Protein AF-A0A383BTV9-F1 (afdb_monomer)

Structure (mmCIF, N/CA/C/O backbone):
data_AF-A0A383BTV9-F1
#
_entry.id   AF-A0A383BTV9-F1
#
loop_
_atom_site.group_PDB
_atom_site.id
_atom_site.type_symbol
_atom_site.label_atom_id
_atom_site.label_alt_id
_atom_site.label_comp_id
_atom_site.label_asym_id
_atom_site.label_entity_id
_atom_site.label_seq_id
_atom_site.pdbx_PDB_ins_code
_atom_site.Cartn_x
_atom_site.Cartn_y
_atom_site.Cartn_z
_atom_site.occupancy
_atom_site.B_iso_or_equiv
_atom_site.auth_seq_id
_atom_site.auth_comp_id
_atom_site.auth_asym_id
_atom_site.auth_atom_id
_atom_site.pdbx_PDB_model_num
ATOM 1 N N . MET A 1 1 ? 6.977 -12.481 -1.414 1.00 75.56 1 MET A N 1
ATOM 2 C CA . MET A 1 1 ? 7.951 -11.672 -0.624 1.00 75.56 1 MET A CA 1
ATOM 3 C C . MET A 1 1 ? 7.206 -10.462 -0.087 1.00 75.56 1 MET A C 1
ATOM 5 O O . MET A 1 1 ? 6.734 -9.660 -0.879 1.00 75.56 1 MET A O 1
ATOM 9 N N . LYS A 1 2 ? 7.064 -10.309 1.237 1.00 85.44 2 LYS A N 1
ATOM 10 C CA . LYS A 1 2 ? 6.234 -9.227 1.798 1.00 85.44 2 LYS A CA 1
ATOM 11 C C . LYS A 1 2 ? 6.865 -7.855 1.564 1.00 85.44 2 LYS A C 1
ATOM 13 O O . LYS A 1 2 ? 7.948 -7.569 2.072 1.00 85.44 2 LYS A O 1
ATOM 18 N N . THR A 1 3 ? 6.152 -6.995 0.845 1.00 93.31 3 THR A N 1
ATOM 19 C CA . THR A 1 3 ? 6.567 -5.619 0.557 1.00 93.31 3 THR A CA 1
ATOM 20 C C . THR A 1 3 ? 5.633 -4.643 1.262 1.00 93.31 3 THR A C 1
ATOM 22 O O . THR A 1 3 ? 4.441 -4.897 1.412 1.00 93.31 3 THR A O 1
ATOM 25 N N . ARG A 1 4 ? 6.162 -3.516 1.750 1.00 94.44 4 ARG A N 1
ATOM 26 C CA . ARG A 1 4 ? 5.332 -2.471 2.365 1.00 94.44 4 ARG A CA 1
ATOM 27 C C . ARG A 1 4 ? 4.340 -1.907 1.352 1.00 94.44 4 ARG A C 1
ATOM 29 O O . ARG A 1 4 ? 4.733 -1.594 0.231 1.00 94.44 4 ARG A O 1
ATOM 36 N N . LEU A 1 5 ? 3.094 -1.713 1.769 1.00 94.38 5 LEU A N 1
ATOM 37 C CA . LEU A 1 5 ? 2.018 -1.222 0.909 1.00 94.38 5 LEU A CA 1
ATOM 38 C C . LEU A 1 5 ? 2.383 0.117 0.250 1.00 94.38 5 LEU A C 1
ATOM 40 O O . LEU A 1 5 ? 2.266 0.247 -0.963 1.00 94.38 5 LEU A O 1
ATOM 44 N N . GLN A 1 6 ? 2.947 1.065 1.006 1.00 95.00 6 GLN A N 1
ATOM 45 C CA . GLN A 1 6 ? 3.394 2.348 0.449 1.00 95.00 6 GLN A CA 1
ATOM 46 C C . GLN A 1 6 ? 4.538 2.222 -0.565 1.00 95.00 6 GLN A C 1
ATOM 48 O O . GLN A 1 6 ? 4.697 3.088 -1.420 1.00 95.00 6 GLN A O 1
ATOM 53 N N . LYS A 1 7 ? 5.344 1.155 -0.473 1.00 94.62 7 LYS A N 1
ATOM 54 C CA . LYS A 1 7 ? 6.377 0.863 -1.467 1.00 94.62 7 LYS A CA 1
ATOM 55 C C . LYS A 1 7 ? 5.733 0.310 -2.736 1.00 94.62 7 LYS A C 1
ATOM 57 O O . LY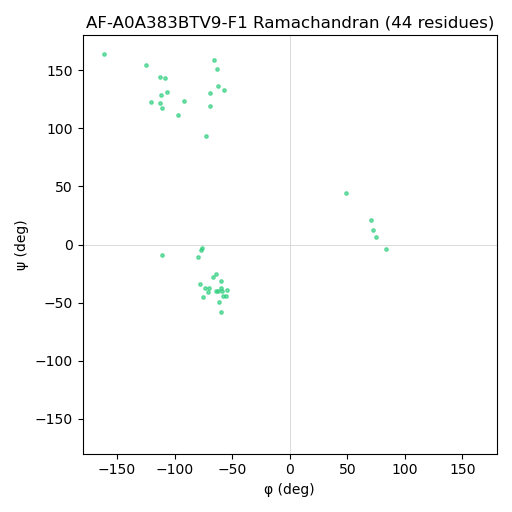S A 1 7 ? 6.044 0.815 -3.798 1.00 94.62 7 LYS A O 1
ATOM 62 N N . VAL A 1 8 ? 4.791 -0.627 -2.623 1.00 94.31 8 VAL A N 1
ATOM 63 C CA . VAL A 1 8 ? 4.064 -1.173 -3.785 1.00 94.31 8 VAL A CA 1
ATOM 64 C C . VAL A 1 8 ? 3.335 -0.075 -4.565 1.00 94.31 8 VAL A C 1
ATOM 66 O O . VAL A 1 8 ? 3.432 -0.025 -5.784 1.00 94.31 8 VAL A O 1
ATOM 69 N N . ILE A 1 9 ? 2.658 0.842 -3.872 1.00 93.88 9 ILE A N 1
ATOM 70 C CA . ILE A 1 9 ? 1.939 1.964 -4.503 1.00 93.88 9 ILE A CA 1
ATOM 71 C C . ILE A 1 9 ? 2.903 2.907 -5.232 1.00 93.88 9 ILE A C 1
ATOM 73 O O . ILE A 1 9 ? 2.601 3.372 -6.329 1.00 93.88 9 ILE A O 1
ATOM 77 N N . ALA A 1 10 ? 4.065 3.173 -4.631 1.00 95.31 10 ALA A N 1
ATOM 78 C CA . ALA A 1 10 ? 5.083 4.020 -5.237 1.00 95.31 10 ALA A CA 1
ATOM 79 C C . ALA A 1 10 ? 5.778 3.353 -6.426 1.00 95.31 10 ALA A C 1
ATOM 81 O O . ALA A 1 10 ? 5.986 4.000 -7.447 1.00 95.31 10 ALA A O 1
ATOM 82 N N . ASP A 1 11 ? 6.086 2.062 -6.316 1.00 94.38 11 ASP A N 1
ATOM 83 C CA . ASP A 1 11 ? 6.696 1.279 -7.391 1.00 94.38 11 ASP A CA 1
ATOM 84 C C . ASP A 1 11 ? 5.720 1.126 -8.581 1.00 94.38 11 ASP A C 1
ATOM 86 O O . ASP A 1 11 ? 6.152 1.074 -9.728 1.00 94.38 11 ASP A O 1
ATOM 90 N N . ALA A 1 12 ? 4.404 1.150 -8.329 1.00 93.62 12 ALA A N 1
ATOM 91 C CA . ALA A 1 12 ? 3.36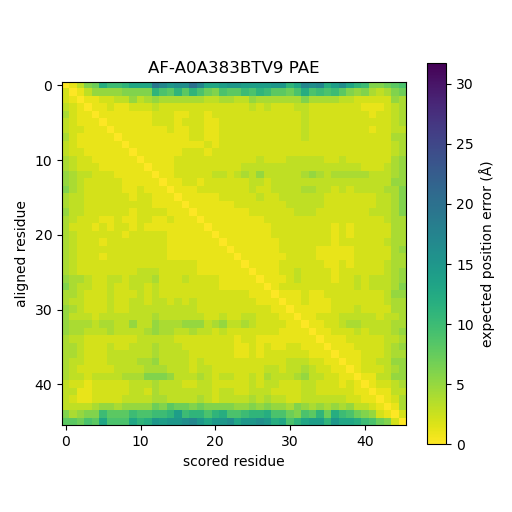0 1.216 -9.357 1.00 93.62 12 ALA A CA 1
ATOM 92 C C . ALA A 1 12 ? 3.176 2.617 -9.983 1.00 93.62 12 ALA A C 1
ATOM 94 O O . ALA A 1 12 ? 2.341 2.782 -10.871 1.00 93.62 12 ALA A O 1
ATOM 95 N N . GLY A 1 13 ? 3.907 3.637 -9.514 1.00 95.50 13 GLY A N 1
ATOM 96 C CA . GLY A 1 13 ? 3.833 5.006 -10.034 1.00 95.50 13 GLY A CA 1
ATOM 97 C C . GLY A 1 13 ? 2.558 5.773 -9.665 1.00 95.50 13 GLY A C 1
ATOM 98 O O . GLY A 1 13 ? 2.307 6.832 -10.232 1.00 95.50 13 GLY A O 1
ATOM 99 N N . LEU A 1 14 ? 1.752 5.267 -8.725 1.00 95.00 14 LEU A N 1
ATOM 100 C CA . LEU A 1 14 ? 0.471 5.882 -8.355 1.00 95.00 14 LEU A CA 1
ATOM 101 C C . LEU A 1 14 ? 0.635 7.106 -7.448 1.00 95.00 14 LEU A C 1
ATOM 103 O O . LEU A 1 14 ? -0.168 8.031 -7.515 1.00 95.00 14 LEU A O 1
ATOM 107 N N . ALA A 1 15 ? 1.637 7.090 -6.569 1.00 96.06 15 ALA A N 1
ATOM 108 C CA . ALA A 1 15 ? 1.905 8.159 -5.611 1.00 96.06 15 ALA A CA 1
ATOM 109 C C . ALA A 1 15 ? 3.341 8.076 -5.086 1.00 96.06 15 ALA A C 1
ATOM 111 O O . ALA A 1 15 ? 3.983 7.029 -5.148 1.00 96.06 15 ALA A O 1
ATOM 112 N N . SER A 1 16 ? 3.846 9.146 -4.470 1.00 96.75 16 SER A N 1
ATOM 113 C CA . SER A 1 16 ? 5.084 9.037 -3.683 1.00 96.75 16 SER A CA 1
ATOM 114 C C . SER A 1 16 ? 4.883 8.138 -2.449 1.00 96.75 16 SER A C 1
ATOM 116 O O . SER A 1 16 ? 3.768 8.000 -1.949 1.00 96.75 16 SER A O 1
ATOM 118 N N . ARG A 1 17 ? 5.957 7.573 -1.869 1.00 94.81 17 ARG A N 1
ATOM 119 C CA . ARG A 1 17 ? 5.844 6.750 -0.639 1.00 94.81 17 ARG A CA 1
ATOM 120 C C . ARG A 1 17 ? 5.135 7.487 0.506 1.00 94.81 17 ARG A C 1
ATOM 122 O O . ARG A 1 17 ? 4.346 6.881 1.217 1.00 94.81 17 ARG A O 1
ATOM 129 N N . ARG A 1 18 ? 5.401 8.788 0.672 1.00 95.50 18 ARG A N 1
ATOM 130 C CA . ARG A 1 18 ? 4.770 9.624 1.711 1.00 95.50 18 ARG A CA 1
ATOM 131 C C . ARG A 1 18 ? 3.292 9.876 1.437 1.00 95.50 18 ARG A C 1
ATOM 133 O O . ARG A 1 18 ? 2.489 9.921 2.359 1.00 95.50 18 ARG A O 1
ATOM 140 N N . GLU A 1 19 ? 2.931 10.060 0.177 1.00 96.75 19 GLU A N 1
ATOM 141 C CA . GLU A 1 19 ? 1.543 10.270 -0.222 1.00 96.75 19 GLU A CA 1
ATOM 142 C C . GLU A 1 19 ? 0.727 8.979 -0.135 1.00 96.75 19 GLU A C 1
ATOM 144 O O . GLU A 1 19 ? -0.390 8.994 0.372 1.00 96.75 19 GLU A O 1
ATOM 149 N N . ALA A 1 20 ? 1.328 7.841 -0.483 1.00 96.75 20 ALA A N 1
ATOM 150 C CA . ALA A 1 20 ? 0.741 6.532 -0.243 1.00 96.75 20 ALA A CA 1
ATOM 151 C C . ALA A 1 20 ? 0.461 6.295 1.252 1.00 96.75 20 ALA A C 1
ATOM 153 O O . ALA A 1 20 ? -0.593 5.773 1.602 1.00 96.75 20 ALA A O 1
ATOM 154 N N . GLU A 1 21 ? 1.355 6.719 2.152 1.00 95.81 21 GLU A N 1
ATOM 155 C CA . GLU A 1 21 ? 1.101 6.677 3.600 1.00 95.81 21 GLU A CA 1
ATOM 156 C C . GLU A 1 21 ? -0.095 7.548 4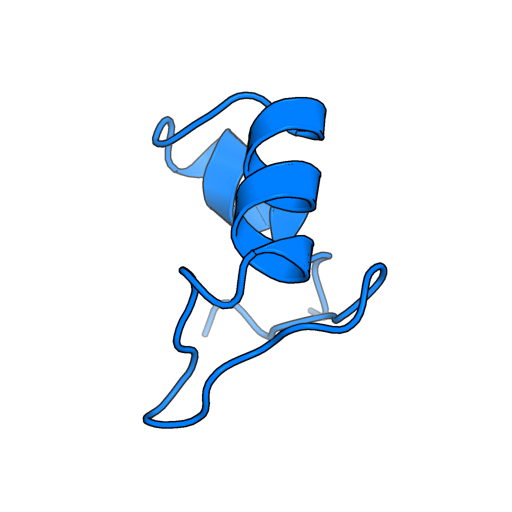.010 1.00 95.81 21 GLU A C 1
ATOM 158 O O . GLU A 1 21 ? -0.920 7.089 4.802 1.00 95.81 21 GLU A O 1
ATOM 163 N N . LYS A 1 22 ? -0.256 8.743 3.422 1.00 97.06 22 LYS A N 1
ATOM 164 C CA . LYS A 1 22 ? -1.445 9.584 3.650 1.00 97.06 22 LYS A CA 1
ATOM 165 C C . LYS A 1 22 ? -2.724 8.891 3.193 1.00 97.06 22 LYS A C 1
ATOM 167 O O . LYS A 1 22 ? -3.665 8.786 3.974 1.00 97.06 22 LYS A O 1
ATOM 172 N N . TRP A 1 23 ? -2.742 8.351 1.976 1.00 96.69 23 TRP A N 1
ATOM 173 C CA . TRP A 1 23 ? -3.902 7.630 1.445 1.00 96.69 23 TRP A CA 1
ATOM 174 C C . TRP A 1 23 ? -4.278 6.421 2.303 1.00 96.69 23 TRP A C 1
ATOM 176 O O . TRP A 1 23 ? -5.465 6.149 2.482 1.00 96.69 23 TRP A O 1
ATOM 186 N N . ILE A 1 24 ? -3.282 5.714 2.852 1.00 95.69 24 ILE A N 1
ATOM 187 C CA . ILE A 1 24 ? -3.512 4.655 3.837 1.00 95.69 24 ILE A CA 1
ATOM 188 C C . ILE A 1 24 ? -4.220 5.263 5.049 1.00 95.69 24 ILE A C 1
ATOM 190 O O . ILE A 1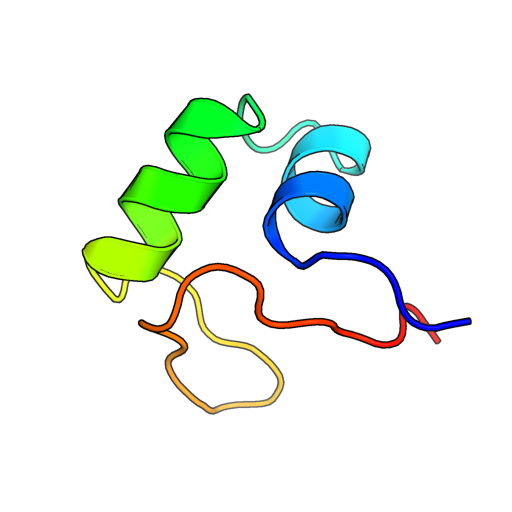 24 ? -5.340 4.867 5.339 1.00 95.69 24 ILE A O 1
ATOM 194 N N . THR A 1 25 ? -3.644 6.264 5.718 1.00 96.69 25 THR A N 1
ATOM 195 C CA . THR A 1 25 ? -4.259 6.850 6.928 1.00 96.69 25 THR A CA 1
ATOM 196 C C . THR A 1 25 ? -5.646 7.455 6.694 1.00 96.69 25 THR A C 1
ATOM 198 O O . THR A 1 25 ? -6.491 7.392 7.580 1.00 96.69 25 THR A O 1
ATOM 201 N N . GLU A 1 26 ? -5.907 7.978 5.496 1.00 97.06 26 GLU A N 1
ATOM 202 C CA . GLU A 1 26 ? -7.203 8.526 5.076 1.00 97.06 26 GLU A CA 1
ATOM 203 C C . GLU A 1 26 ? -8.235 7.437 4.725 1.00 97.06 26 GLU A C 1
ATOM 205 O O . GLU A 1 26 ? -9.385 7.751 4.426 1.00 97.06 26 GLU A O 1
ATOM 210 N N . GLY A 1 27 ? -7.850 6.156 4.728 1.00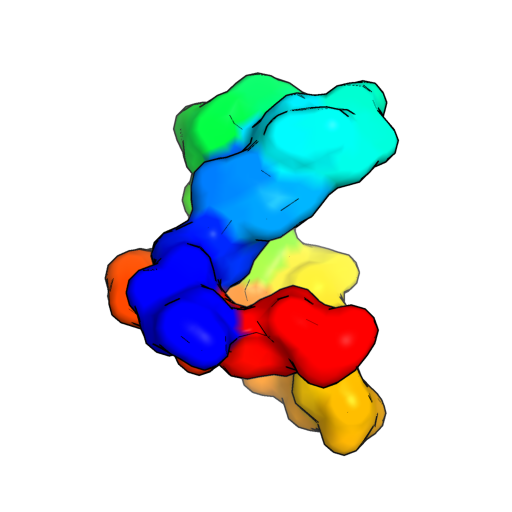 95.75 27 GLY A N 1
ATOM 211 C CA . GLY A 1 27 ? -8.736 5.043 4.377 1.00 95.75 27 GLY A CA 1
ATOM 212 C C . GLY A 1 27 ? -9.090 4.981 2.891 1.00 95.75 27 GLY A C 1
ATOM 213 O O . GLY A 1 27 ? -10.079 4.355 2.514 1.00 95.75 27 GLY A O 1
ATOM 214 N N . ARG A 1 28 ? -8.279 5.603 2.030 1.00 95.31 28 ARG A N 1
ATOM 215 C CA . ARG A 1 28 ? -8.478 5.618 0.572 1.00 95.31 28 ARG A CA 1
ATOM 216 C C . ARG A 1 28 ? -8.021 4.338 -0.119 1.00 95.31 28 ARG A C 1
ATOM 218 O O . ARG A 1 28 ? -8.312 4.143 -1.295 1.00 95.31 28 ARG A O 1
ATOM 225 N N . ILE A 1 29 ? -7.305 3.466 0.589 1.00 94.62 29 ILE A N 1
ATOM 226 C CA . ILE A 1 29 ? -6.714 2.259 0.009 1.00 94.62 29 ILE A CA 1
ATOM 227 C C . ILE A 1 29 ? -7.475 1.018 0.443 1.00 94.62 29 ILE A C 1
ATOM 229 O O . ILE A 1 29 ? -7.706 0.784 1.630 1.00 94.62 29 ILE A O 1
ATOM 233 N N . LYS A 1 30 ? -7.813 0.186 -0.542 1.00 95.00 30 LYS A N 1
ATOM 234 C CA . LYS A 1 30 ? -8.480 -1.099 -0.359 1.00 95.00 30 LYS A CA 1
ATOM 235 C C . LYS A 1 30 ? -7.600 -2.205 -0.933 1.00 95.00 30 LYS A C 1
ATOM 237 O O . LYS A 1 30 ? -7.275 -2.181 -2.114 1.00 95.00 30 LYS A O 1
ATOM 242 N N . VAL A 1 31 ? -7.235 -3.181 -0.110 1.00 92.25 31 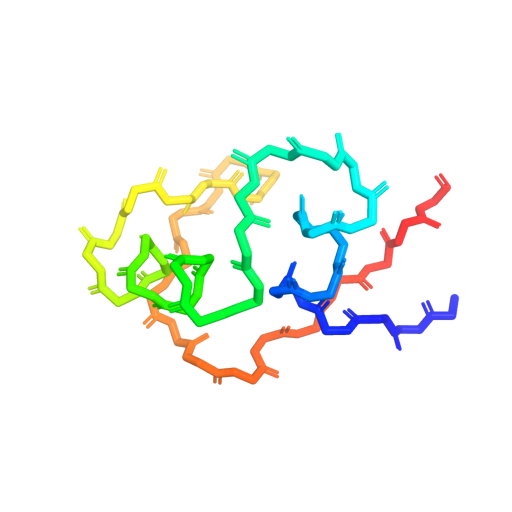VAL A N 1
ATOM 243 C CA . VAL A 1 31 ? -6.474 -4.368 -0.524 1.00 92.25 31 VAL A CA 1
ATOM 244 C C . VAL A 1 31 ? -7.392 -5.574 -0.391 1.00 92.25 31 VAL A C 1
ATOM 246 O O . VAL A 1 31 ? -7.922 -5.824 0.691 1.00 92.25 31 VAL A O 1
ATOM 249 N N . ASN A 1 32 ? -7.618 -6.307 -1.484 1.00 90.69 32 ASN A N 1
ATOM 250 C CA . ASN A 1 32 ? -8.469 -7.507 -1.509 1.00 90.69 32 ASN A CA 1
ATOM 251 C C . ASN A 1 32 ? -9.838 -7.297 -0.843 1.00 90.69 32 ASN A C 1
ATOM 253 O O . ASN A 1 32 ? -10.291 -8.098 -0.027 1.00 90.69 32 ASN A O 1
ATOM 257 N N . GLY A 1 33 ? -10.482 -6.167 -1.129 1.00 92.75 33 GLY A N 1
ATOM 258 C CA . GLY A 1 33 ? -11.799 -5.879 -0.574 1.00 92.75 33 GLY A CA 1
ATOM 259 C C . GLY A 1 33 ? -11.799 -5.262 0.837 1.00 92.75 33 GLY A C 1
ATOM 260 O O . GLY A 1 33 ? -12.867 -4.870 1.307 1.00 92.75 33 GLY A O 1
ATOM 261 N N . LYS A 1 34 ? -10.646 -5.102 1.497 1.00 94.25 34 LYS A N 1
ATOM 262 C CA . LYS A 1 34 ? -10.547 -4.539 2.855 1.00 94.25 34 LYS A CA 1
ATOM 263 C C . LYS A 1 34 ? -9.857 -3.182 2.847 1.00 94.25 34 LYS A C 1
ATOM 265 O O . LYS A 1 34 ? -8.776 -3.044 2.281 1.00 94.25 34 LYS A O 1
ATOM 270 N N . VAL A 1 35 ? -10.482 -2.186 3.474 1.00 95.94 35 VAL A N 1
ATOM 271 C CA . VAL A 1 35 ? -9.876 -0.859 3.647 1.00 95.94 35 VAL A CA 1
ATOM 272 C C . VAL A 1 35 ? -8.709 -0.973 4.624 1.00 95.94 35 VAL A C 1
ATOM 274 O O . VAL A 1 35 ? -8.845 -1.571 5.692 1.00 95.94 35 VAL A O 1
ATOM 277 N N . VAL A 1 36 ? -7.559 -0.423 4.246 1.00 96.06 36 VAL A N 1
ATOM 278 C CA . VAL A 1 36 ? -6.338 -0.439 5.054 1.00 96.06 36 VAL A CA 1
ATOM 279 C C . VAL A 1 36 ? -6.049 0.974 5.527 1.00 96.06 36 VAL A C 1
ATOM 281 O O . VAL A 1 36 ? -5.763 1.845 4.714 1.00 96.06 36 VAL A O 1
ATOM 284 N N . THR A 1 37 ? -6.067 1.172 6.846 1.00 96.56 37 THR A N 1
ATOM 285 C CA . THR A 1 37 ? -5.747 2.459 7.488 1.00 96.56 37 THR A CA 1
ATOM 286 C C . THR A 1 37 ? -4.448 2.462 8.283 1.00 96.56 37 THR A C 1
ATOM 288 O O . THR A 1 37 ? -3.972 3.507 8.723 1.00 96.56 37 THR A O 1
ATOM 291 N N . LYS A 1 38 ? -3.835 1.289 8.468 1.00 95.44 3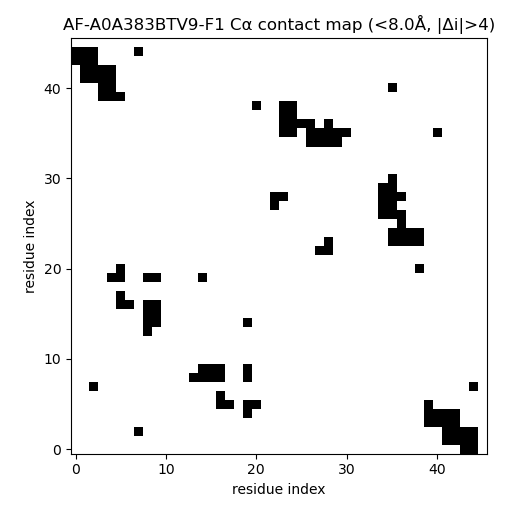8 LYS A N 1
ATOM 292 C CA . LYS A 1 38 ? -2.652 1.124 9.312 1.00 95.44 38 LYS A CA 1
ATOM 293 C C . LYS A 1 38 ? -1.362 1.283 8.507 1.00 95.44 38 LYS A C 1
ATOM 295 O O . LYS A 1 38 ? -1.104 0.526 7.567 1.00 95.44 38 LYS A O 1
ATOM 300 N N . LEU A 1 39 ? -0.511 2.219 8.925 1.00 93.38 39 LEU A N 1
ATOM 301 C CA . LEU A 1 39 ? 0.843 2.371 8.390 1.00 93.38 39 LEU A CA 1
ATOM 302 C C . LEU A 1 39 ? 1.709 1.137 8.672 1.00 93.38 39 LEU A C 1
ATOM 304 O O . LEU A 1 39 ? 1.515 0.421 9.654 1.00 93.38 39 LEU A O 1
ATOM 308 N N . GLY A 1 40 ? 2.676 0.881 7.790 1.00 92.56 40 GLY A N 1
ATOM 309 C CA . GLY A 1 40 ? 3.543 -0.298 7.882 1.00 92.56 40 GLY A CA 1
ATOM 310 C C . GLY A 1 40 ? 2.867 -1.610 7.474 1.00 92.56 40 GLY A C 1
ATOM 311 O O . GLY A 1 40 ? 3.487 -2.666 7.592 1.00 92.56 40 GLY A O 1
ATOM 312 N N . THR A 1 41 ? 1.631 -1.558 6.964 1.00 93.94 41 THR A N 1
ATOM 313 C CA . THR A 1 41 ? 0.971 -2.729 6.377 1.00 93.94 41 THR A CA 1
ATOM 314 C C . THR A 1 41 ? 1.829 -3.285 5.242 1.00 93.94 41 THR A C 1
ATOM 316 O O . THR A 1 41 ? 2.326 -2.543 4.392 1.00 93.94 41 THR A O 1
ATOM 319 N N . THR A 1 42 ? 2.025 -4.600 5.245 1.00 94.06 42 THR A N 1
ATOM 320 C CA . THR A 1 42 ? 2.738 -5.315 4.185 1.00 94.06 42 THR A CA 1
ATOM 321 C C . THR A 1 42 ? 1.752 -6.125 3.364 1.00 94.06 42 THR A C 1
ATOM 323 O O . THR A 1 42 ? 0.778 -6.656 3.896 1.00 94.06 42 THR A O 1
ATOM 326 N N . VAL A 1 43 ? 2.006 -6.195 2.066 1.00 92.19 43 VAL A N 1
ATOM 327 C CA . VAL A 1 43 ? 1.234 -6.973 1.102 1.00 92.19 43 VAL A CA 1
ATOM 328 C C . VAL A 1 43 ? 2.174 -7.912 0.358 1.00 92.19 43 VAL A C 1
ATOM 330 O O . VAL A 1 43 ? 3.381 -7.659 0.282 1.00 92.19 43 VAL A O 1
ATOM 333 N N . ASP A 1 44 ? 1.628 -9.011 -0.148 1.00 89.94 44 ASP A N 1
ATOM 334 C CA . ASP A 1 44 ? 2.346 -9.881 -1.073 1.00 89.94 44 ASP A CA 1
ATOM 335 C C . ASP A 1 44 ? 1.922 -9.490 -2.493 1.00 89.94 44 ASP A C 1
ATOM 337 O O . ASP A 1 44 ? 0.740 -9.642 -2.819 1.00 89.94 44 ASP A O 1
ATOM 341 N N . PRO A 1 45 ? 2.818 -8.905 -3.304 1.00 72.00 45 PRO A N 1
ATOM 342 C CA . PRO A 1 45 ? 2.596 -8.802 -4.734 1.00 72.00 45 PRO A CA 1
ATOM 343 C C . PRO A 1 45 ? 2.788 -10.215 -5.296 1.00 72.00 45 PRO A C 1
ATOM 345 O O . PRO A 1 45 ? 3.922 -10.650 -5.487 1.00 72.00 45 PRO A O 1
ATOM 348 N N . LEU A 1 46 ? 1.688 -10.964 -5.407 1.00 67.31 46 LEU A N 1
ATOM 349 C CA . LEU A 1 46 ? 1.659 -12.257 -6.097 1.00 67.31 46 LEU A CA 1
ATOM 350 C C . LEU A 1 46 ? 2.065 -12.091 -7.563 1.00 67.31 46 LEU A C 1
ATOM 352 O O . LEU A 1 46 ? 1.623 -11.090 -8.173 1.00 67.31 46 LEU A O 1
#

Foldseek 3Di:
DWDFQL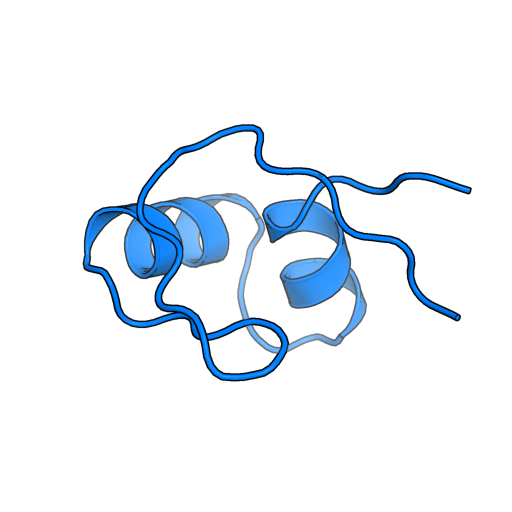VVCVVVVNDHSVVSLVCQCVQVDDDPNRGHNDGRDIDDPD

Organism: NCBI:txid408172

Sequence (46 aa):
MKTRLQKVIADAGLASRREAEKWITEGRIKVNGKVVTKLGTTVDPL

Nearest PDB structures (foldseek):
  1ksv-assembly1_A  TM=8.478E-01  e=4.400E-02  Escherichia coli
  5xyu-assembly1_D  TM=8.723E-01  e=1.121E-01  Mycolicibacterium smegmatis MC2 155
  1vio-assembly1_B  TM=8.423E-01  e=1.495E-01  Haemophilus influenzae
  4bts-assembly1_AD  TM=8.653E-01  e=5.865E-01  Tetrahymena thermophila
  3kbg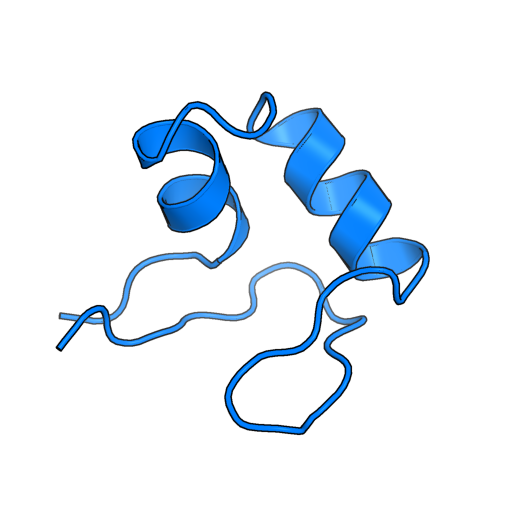-assembly1_A  TM=6.643E-01  e=4.398E-01  Thermoplasma acidophilum

pLDDT: mean 93.05, std 6.09, range [67.31, 97.06]

Mean predicted aligned error: 2.91 Å

Solvent-accessible surface area (backbone atoms only — not comparable to full-atom values): 2724 Å² total; per-residue (Å²): 112,82,38,45,44,32,53,56,40,29,76,70,67,76,37,53,52,70,53,32,47,50,37,22,62,70,49,73,36,66,59,96,90,40,73,41,48,63,82,86,45,64,40,66,81,124

Secondary structure (DSSP, 8-state):
--EEHHHHHHHTTSS-HHHHHHHHHTT--EETTEE---TT-EE---

InterPro domains:
  IPR002942 RNA-binding S4 domain [PF01479] (4-45)
  IPR002942 RNA-binding S4 domain [SM00363] (3-45)
  IPR036986 RNA-binding S4 domain superfamily [G3DSA:3.10.290.10] (1-46)
  IPR050343 Ribosomal RNA Pseudouridine Synthase RsuA [PTHR47683] (2-45)

Radius of gyration: 9.45 Å; Cα contacts (8 Å, |Δi|>4): 62; chains: 1; bounding box: 20×22×19 Å